Protein AF-A0A645H1H2-F1 (afdb_monomer_lite)

Radius of gyration: 16.4 Å; chains: 1; bounding box: 38×35×47 Å

Sequence (164 aa):
MDVEKYRTWRDIDLTKLVYYYTKRGIRVFEIIGDDDKLAVYNAHLFSRYRERMKLDIPNPYDVVKHFFINDGYTINKFDDENDFDEVFSPRKNGIVLGTYLKEMCWTVYNTFITNEMKFEKQSDIEQQLIEVWEEESNIEFL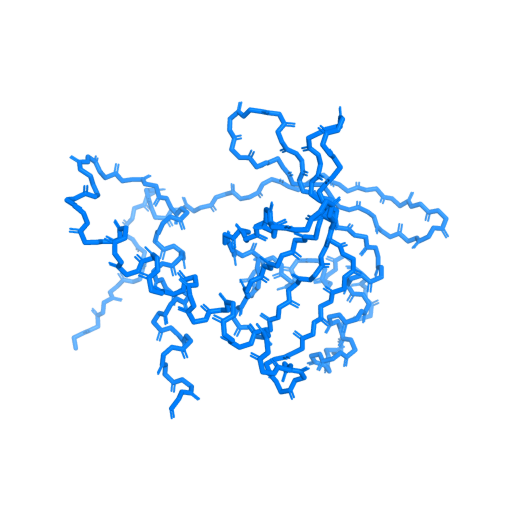LNGNSSYFKAIRGAIIELQKEK

Organism: NCBI:txid1076179

pLDDT: mean 74.97, std 17.52, range [35.56, 97.19]

Structure (mmCIF, N/CA/C/O backbone):
data_AF-A0A645H1H2-F1
#
_entry.id   AF-A0A645H1H2-F1
#
loop_
_atom_site.group_PDB
_atom_site.id
_atom_site.type_symbol
_atom_site.label_atom_id
_atom_site.label_alt_id
_atom_site.label_comp_id
_atom_site.label_asym_id
_atom_site.label_entity_id
_atom_site.label_seq_id
_atom_site.pdbx_PDB_ins_code
_atom_site.Cartn_x
_atom_site.Cartn_y
_atom_site.Cartn_z
_atom_site.occupancy
_atom_site.B_iso_or_equiv
_atom_site.auth_seq_id
_atom_site.auth_comp_id
_atom_site.auth_asym_id
_atom_site.auth_atom_id
_atom_site.pdbx_PDB_model_num
ATOM 1 N N . MET A 1 1 ? -14.314 7.632 -28.478 1.00 40.47 1 MET A N 1
ATOM 2 C CA . MET A 1 1 ? -13.656 6.434 -29.034 1.00 40.47 1 MET A CA 1
ATOM 3 C C . MET A 1 1 ? -13.492 5.477 -27.869 1.00 40.47 1 MET A C 1
ATOM 5 O O . MET A 1 1 ? -12.670 5.752 -27.006 1.00 40.47 1 MET A O 1
ATOM 9 N N . ASP A 1 2 ? -14.358 4.467 -27.772 1.00 43.97 2 ASP A N 1
ATOM 10 C CA . ASP A 1 2 ? -14.313 3.483 -26.684 1.00 43.97 2 ASP A CA 1
ATOM 11 C C . ASP A 1 2 ? -13.059 2.626 -26.833 1.00 43.97 2 ASP A C 1
ATOM 13 O O . ASP A 1 2 ? -12.892 1.889 -27.806 1.00 43.97 2 ASP A O 1
ATOM 17 N N . VAL A 1 3 ? -12.136 2.767 -25.887 1.00 51.34 3 VAL A N 1
ATOM 18 C CA . VAL A 1 3 ? -10.941 1.931 -25.827 1.00 51.34 3 VAL A CA 1
ATOM 19 C C . VAL A 1 3 ? -11.331 0.658 -25.083 1.00 51.34 3 VAL A C 1
ATOM 21 O O . VAL A 1 3 ? -11.473 0.672 -23.863 1.00 51.34 3 VAL A O 1
ATOM 24 N N . GLU A 1 4 ? -11.531 -0.444 -25.812 1.00 50.75 4 GLU A N 1
ATOM 25 C CA . GLU A 1 4 ? -11.688 -1.773 -25.206 1.00 50.75 4 GLU A CA 1
ATOM 26 C C . GLU A 1 4 ? -10.516 -2.061 -24.258 1.00 50.75 4 GLU A C 1
ATOM 28 O O . GLU A 1 4 ? -9.355 -2.103 -24.674 1.00 50.75 4 GLU A O 1
ATOM 33 N N . LYS A 1 5 ? -10.842 -2.222 -22.971 1.00 54.03 5 LYS A N 1
ATOM 34 C CA . LYS A 1 5 ? -9.914 -2.084 -21.841 1.00 54.03 5 LYS A CA 1
ATOM 35 C C . LYS A 1 5 ? -8.956 -3.273 -21.659 1.00 54.03 5 LYS A C 1
ATOM 37 O O . LYS A 1 5 ? -7.904 -3.094 -21.056 1.00 54.03 5 LYS A O 1
ATOM 42 N N . TYR A 1 6 ? -9.278 -4.455 -22.198 1.00 57.62 6 TYR A N 1
ATOM 43 C CA . TYR A 1 6 ? -8.475 -5.680 -22.057 1.00 57.62 6 TYR A CA 1
ATOM 44 C C . TYR A 1 6 ? -8.612 -6.545 -23.316 1.00 57.62 6 TYR A C 1
ATOM 46 O O . TYR A 1 6 ? -9.728 -6.913 -23.675 1.00 57.62 6 TYR A O 1
ATOM 54 N N . ARG A 1 7 ? -7.507 -6.852 -24.009 1.00 60.84 7 ARG A N 1
ATOM 55 C CA . ARG A 1 7 ? -7.544 -7.480 -25.345 1.00 60.84 7 ARG A CA 1
ATOM 56 C C . ARG A 1 7 ? -6.918 -8.869 -25.382 1.00 60.84 7 ARG A C 1
ATOM 58 O O . ARG A 1 7 ? -7.332 -9.695 -26.189 1.00 60.84 7 ARG A O 1
ATOM 65 N N . THR A 1 8 ? -5.917 -9.143 -24.545 1.00 66.62 8 THR A N 1
ATOM 66 C CA . THR A 1 8 ? -5.182 -10.419 -24.552 1.00 66.62 8 THR A CA 1
ATOM 67 C C . THR A 1 8 ? -4.661 -10.802 -23.165 1.00 66.62 8 THR A C 1
ATOM 69 O O . THR A 1 8 ? -4.663 -9.995 -22.241 1.00 66.62 8 THR A O 1
ATOM 72 N N . TRP A 1 9 ? -4.125 -12.020 -23.023 1.00 64.69 9 TRP A N 1
ATOM 73 C CA . TRP A 1 9 ? -3.450 -12.465 -21.794 1.00 64.69 9 TRP A CA 1
ATOM 74 C C . TRP A 1 9 ? -2.266 -11.570 -21.382 1.00 64.69 9 TRP A C 1
ATOM 76 O O . TRP A 1 9 ? -1.900 -11.555 -20.215 1.00 64.69 9 TRP A O 1
ATOM 86 N N . ARG A 1 10 ? -1.697 -10.785 -22.309 1.00 57.50 10 ARG A N 1
ATOM 87 C CA . ARG A 1 10 ? -0.633 -9.797 -22.039 1.00 57.50 10 ARG A CA 1
ATOM 88 C C . ARG A 1 10 ? -1.135 -8.527 -21.340 1.00 57.50 10 ARG A C 1
ATOM 90 O O . ARG A 1 10 ? -0.349 -7.631 -21.036 1.00 57.50 10 ARG A O 1
ATOM 97 N N . ASP A 1 11 ? -2.445 -8.417 -21.147 1.00 64.62 11 ASP A N 1
ATOM 98 C CA . ASP A 1 11 ? -3.086 -7.361 -20.363 1.00 64.62 11 ASP A CA 1
ATOM 99 C C . ASP A 1 11 ? -3.466 -7.845 -18.956 1.00 64.62 11 ASP A C 1
ATOM 101 O O . ASP A 1 11 ? -4.018 -7.074 -18.176 1.00 64.62 11 ASP A O 1
ATOM 105 N N . ILE A 1 12 ? -3.181 -9.112 -18.635 1.00 66.75 12 ILE A N 1
ATOM 106 C CA . ILE A 1 12 ? -3.373 -9.674 -17.301 1.00 66.75 12 ILE A CA 1
ATOM 107 C C . ILE A 1 12 ? -2.143 -9.341 -16.467 1.00 66.75 12 ILE A C 1
ATOM 109 O O . ILE A 1 12 ? -1.020 -9.655 -16.856 1.00 66.75 12 ILE A O 1
ATOM 113 N N . ASP A 1 13 ? -2.385 -8.748 -15.305 1.00 69.00 13 ASP A N 1
ATOM 114 C CA . ASP A 1 13 ? -1.390 -8.612 -14.255 1.00 69.00 13 ASP A CA 1
ATOM 115 C C . ASP A 1 13 ? -1.707 -9.565 -13.103 1.00 69.00 13 ASP A C 1
ATOM 117 O O . ASP A 1 13 ? -2.878 -9.791 -12.785 1.00 69.00 13 ASP A O 1
ATOM 121 N N . LEU A 1 14 ? -0.675 -10.138 -12.488 1.00 71.56 14 LEU A N 1
ATOM 122 C CA . LEU A 1 14 ? -0.833 -11.095 -11.399 1.00 71.56 14 LEU A CA 1
ATOM 123 C C . LEU A 1 14 ? 0.086 -10.736 -10.234 1.00 71.56 14 LEU A C 1
ATOM 125 O O . LEU A 1 14 ? 1.286 -10.995 -10.277 1.00 71.56 14 LEU A O 1
ATOM 129 N N . THR A 1 15 ? -0.511 -10.276 -9.139 1.00 77.94 15 THR A N 1
ATOM 130 C CA . THR A 1 15 ? 0.178 -10.123 -7.855 1.00 77.94 15 THR A CA 1
ATOM 131 C C . THR A 1 15 ? -0.041 -11.361 -6.990 1.00 77.94 15 THR A C 1
ATOM 133 O O . THR A 1 15 ? -1.173 -11.807 -6.780 1.00 77.94 15 THR A O 1
ATOM 136 N N . LYS A 1 16 ? 1.048 -11.927 -6.457 1.00 81.50 16 LYS A N 1
ATOM 137 C CA . LYS A 1 16 ? 1.005 -13.042 -5.502 1.00 81.50 16 LYS A CA 1
ATOM 138 C C . LYS A 1 16 ? 1.233 -12.515 -4.092 1.00 81.50 16 LYS A C 1
ATOM 140 O O . LYS A 1 16 ? 2.265 -11.916 -3.813 1.00 81.50 16 LYS A O 1
ATOM 145 N N . LEU A 1 17 ? 0.281 -1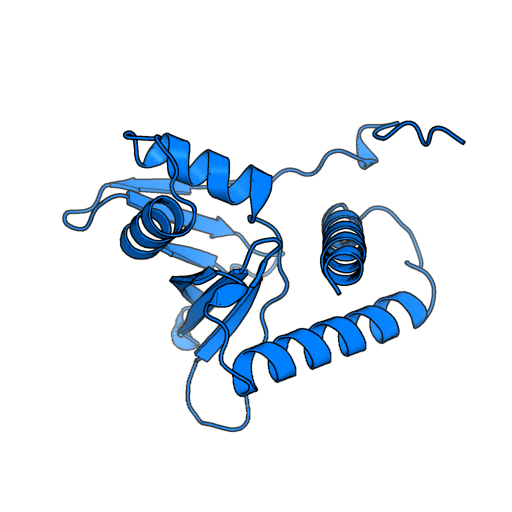2.796 -3.206 1.00 88.44 17 LEU A N 1
ATOM 146 C CA . LEU A 1 17 ? 0.328 -12.383 -1.807 1.00 88.44 17 LEU A CA 1
ATOM 147 C C . LEU A 1 17 ? 0.388 -13.608 -0.899 1.00 88.44 17 LEU A C 1
ATOM 149 O O . LEU A 1 17 ? -0.450 -14.506 -1.001 1.00 88.44 17 LEU A O 1
ATOM 153 N N . VAL A 1 18 ? 1.342 -13.618 0.027 1.00 91.44 18 VAL A N 1
ATOM 154 C CA . VAL A 1 18 ? 1.408 -14.596 1.119 1.00 91.44 18 VAL A CA 1
ATOM 155 C C . VAL A 1 18 ? 0.986 -13.895 2.399 1.00 91.44 18 VAL A C 1
ATOM 157 O O . VAL A 1 18 ? 1.462 -12.804 2.689 1.00 91.44 18 VAL A O 1
ATOM 160 N N . TYR A 1 19 ? 0.097 -14.491 3.188 1.00 93.31 19 TYR A N 1
ATOM 161 C CA . TYR A 1 19 ? -0.333 -13.880 4.443 1.00 93.31 19 TYR A CA 1
ATOM 162 C C . TYR A 1 19 ? -0.457 -14.894 5.572 1.00 93.31 19 TYR A C 1
ATOM 164 O O . TYR A 1 19 ? -0.747 -16.069 5.354 1.00 93.31 19 TYR A O 1
ATOM 172 N N . TYR A 1 20 ? -0.267 -14.415 6.798 1.00 93.44 20 TYR A N 1
ATOM 173 C CA . TYR A 1 20 ? -0.543 -15.171 8.014 1.00 93.44 20 TYR A CA 1
ATOM 174 C C . TYR A 1 20 ? -0.997 -14.243 9.142 1.00 93.44 20 TYR A C 1
ATOM 176 O O . TYR A 1 20 ? -0.775 -13.030 9.120 1.00 93.44 20 TYR A O 1
ATOM 184 N N . TYR A 1 21 ? -1.657 -14.819 10.145 1.00 93.12 21 TYR A N 1
ATOM 185 C CA . TYR A 1 21 ? -2.101 -14.086 11.325 1.00 93.12 21 TYR A CA 1
ATOM 186 C C . TYR A 1 21 ? -1.047 -14.139 12.426 1.00 93.12 21 TYR A C 1
ATOM 188 O O . TYR A 1 21 ? -0.506 -15.191 12.757 1.00 93.12 21 TYR A O 1
ATOM 196 N N . THR A 1 22 ? -0.786 -12.983 13.023 1.00 91.19 22 THR A N 1
ATOM 197 C CA . THR A 1 22 ? 0.059 -12.830 14.208 1.00 91.19 22 THR A CA 1
ATOM 198 C C . THR A 1 22 ? -0.779 -12.346 15.388 1.00 91.19 22 THR A C 1
ATOM 200 O O . THR A 1 22 ? -1.925 -11.928 15.221 1.00 91.19 22 THR A O 1
ATOM 203 N N . LYS A 1 23 ? -0.178 -12.278 16.584 1.00 92.44 23 LYS A N 1
ATOM 204 C CA . LYS A 1 23 ? -0.793 -11.608 17.749 1.00 92.44 23 LYS A CA 1
ATOM 205 C C . LYS A 1 23 ? -1.141 -10.132 17.489 1.00 92.44 23 LYS A C 1
ATOM 207 O O . LYS A 1 23 ? -1.933 -9.563 18.226 1.00 92.44 23 LYS A O 1
ATOM 212 N N . ARG A 1 24 ? -0.540 -9.510 16.467 1.00 89.25 24 ARG A N 1
ATOM 213 C CA . ARG A 1 24 ? -0.775 -8.116 16.061 1.00 89.25 24 ARG A CA 1
ATOM 214 C C . ARG A 1 24 ? -1.722 -7.992 14.858 1.00 89.25 24 ARG A C 1
ATOM 216 O O . ARG A 1 24 ? -1.875 -6.898 14.332 1.00 89.25 24 ARG A O 1
ATOM 223 N N . GLY A 1 25 ? -2.351 -9.088 14.426 1.00 93.06 25 GLY A N 1
ATOM 224 C CA . GLY A 1 25 ? -3.256 -9.133 13.276 1.00 93.06 25 GLY A CA 1
ATOM 225 C C . GLY A 1 25 ? -2.614 -9.718 12.017 1.00 93.06 25 GLY A C 1
ATOM 226 O O . GLY A 1 25 ? -1.572 -10.380 12.086 1.00 93.06 25 GLY A O 1
ATOM 227 N N . ILE A 1 26 ? -3.270 -9.502 10.873 1.00 94.94 26 ILE A N 1
ATOM 228 C CA . ILE A 1 26 ? -2.817 -9.990 9.566 1.00 94.94 26 ILE A CA 1
ATOM 229 C C . ILE A 1 26 ? -1.476 -9.359 9.177 1.00 94.94 26 ILE A C 1
ATOM 231 O O . ILE A 1 26 ? -1.258 -8.160 9.358 1.00 94.94 26 ILE A O 1
ATOM 235 N N . ARG A 1 27 ? -0.575 -10.173 8.635 1.00 95.44 27 ARG A N 1
ATOM 236 C CA . ARG A 1 27 ? 0.640 -9.714 7.970 1.00 95.44 27 ARG A CA 1
ATOM 237 C C . ARG A 1 27 ? 0.663 -10.291 6.565 1.00 95.44 27 ARG A C 1
ATOM 239 O O . ARG A 1 27 ? 0.437 -11.488 6.402 1.00 95.44 27 ARG A O 1
ATOM 246 N N . VAL A 1 28 ? 0.902 -9.431 5.583 1.00 95.12 28 VAL A N 1
ATOM 247 C CA . VAL A 1 28 ? 0.882 -9.767 4.158 1.00 95.12 28 VAL A CA 1
ATOM 248 C C . VAL A 1 28 ? 2.257 -9.483 3.569 1.00 95.12 28 VAL A C 1
ATOM 250 O O . VAL A 1 28 ? 2.883 -8.484 3.916 1.00 95.12 28 VAL A O 1
ATOM 253 N N . PHE A 1 29 ? 2.705 -10.372 2.697 1.00 92.31 29 PHE A N 1
ATOM 254 C CA . PHE A 1 29 ? 3.974 -10.325 1.996 1.00 92.31 29 PHE A CA 1
ATOM 255 C C . PHE A 1 29 ? 3.711 -10.355 0.501 1.00 92.31 29 PHE A C 1
ATOM 257 O O . PHE A 1 29 ? 2.936 -11.183 0.017 1.00 92.31 29 PHE A O 1
ATOM 264 N N . GLU A 1 30 ? 4.391 -9.471 -0.206 1.00 90.00 30 GLU A N 1
ATOM 265 C CA . GLU A 1 30 ? 4.439 -9.408 -1.657 1.00 90.00 30 GLU A CA 1
ATOM 266 C C . GLU A 1 30 ? 5.900 -9.530 -2.086 1.00 90.00 30 GLU A C 1
ATOM 268 O O . GLU A 1 30 ? 6.773 -8.861 -1.529 1.00 90.00 30 GLU A O 1
ATOM 273 N N . ILE A 1 31 ? 6.162 -10.406 -3.053 1.00 82.44 31 ILE A N 1
ATOM 274 C CA . ILE A 1 31 ? 7.481 -10.522 -3.678 1.00 82.44 31 ILE A CA 1
ATOM 275 C C . ILE A 1 31 ? 7.548 -9.445 -4.756 1.00 82.44 31 ILE A C 1
ATOM 277 O O . ILE A 1 31 ? 6.709 -9.437 -5.657 1.00 82.44 31 ILE A O 1
ATOM 281 N N . ILE A 1 32 ? 8.513 -8.532 -4.640 1.00 75.31 32 ILE A N 1
ATOM 282 C CA . ILE A 1 32 ? 8.685 -7.419 -5.574 1.00 75.31 32 ILE A CA 1
ATOM 283 C C . ILE A 1 32 ? 9.889 -7.694 -6.473 1.00 75.31 32 ILE A C 1
ATOM 285 O O . ILE A 1 32 ? 11.023 -7.760 -6.001 1.00 75.31 32 ILE A O 1
ATOM 289 N N . GLY A 1 33 ? 9.639 -7.760 -7.781 1.00 66.00 33 GLY A N 1
ATOM 290 C CA . GLY A 1 33 ? 10.679 -7.960 -8.790 1.00 66.00 33 GLY A CA 1
ATOM 291 C C . GLY A 1 33 ? 11.339 -9.339 -8.716 1.00 66.00 33 GLY A C 1
ATOM 292 O O . GLY A 1 33 ? 10.764 -10.284 -8.175 1.00 66.00 33 GLY A O 1
ATOM 293 N N . ASP A 1 34 ? 12.547 -9.430 -9.273 1.00 59.00 34 ASP A N 1
ATOM 294 C CA . ASP A 1 34 ? 13.266 -10.696 -9.472 1.00 59.00 34 ASP A CA 1
ATOM 295 C C . ASP A 1 34 ? 14.330 -10.993 -8.384 1.00 59.00 34 ASP A C 1
ATOM 297 O O . ASP A 1 34 ? 14.887 -12.087 -8.365 1.00 59.00 34 ASP A O 1
ATOM 301 N N . ASP A 1 35 ? 14.579 -10.064 -7.444 1.00 59.44 35 ASP A N 1
ATOM 302 C CA . ASP A 1 35 ? 15.753 -10.071 -6.539 1.00 59.44 35 ASP A CA 1
ATOM 303 C C . ASP A 1 35 ? 15.430 -10.345 -5.049 1.00 59.44 35 ASP A C 1
ATOM 305 O O . ASP A 1 35 ? 15.982 -9.688 -4.164 1.00 59.44 35 ASP A O 1
ATOM 309 N N . ASP A 1 36 ? 14.500 -11.249 -4.727 1.00 66.88 36 ASP A N 1
ATOM 310 C CA . ASP A 1 36 ? 14.140 -11.613 -3.334 1.00 66.88 36 ASP A CA 1
ATOM 311 C C . ASP A 1 36 ? 13.688 -10.441 -2.424 1.00 66.88 36 ASP A C 1
ATOM 313 O O . ASP A 1 36 ? 13.585 -10.576 -1.200 1.00 66.88 36 ASP A O 1
ATOM 317 N N . LYS A 1 37 ? 13.364 -9.279 -3.001 1.00 80.88 37 LYS A N 1
ATOM 318 C CA . LYS A 1 37 ? 12.860 -8.117 -2.258 1.00 80.88 37 LYS A CA 1
ATOM 319 C C . LYS A 1 37 ? 11.434 -8.388 -1.795 1.00 80.88 37 LYS A C 1
ATOM 321 O O . LYS A 1 37 ? 10.572 -8.798 -2.576 1.00 80.88 37 LYS A O 1
ATOM 326 N N . LEU A 1 38 ? 11.162 -8.109 -0.522 1.00 87.44 38 LEU A N 1
ATOM 327 C CA . LEU A 1 38 ? 9.837 -8.302 0.065 1.00 87.44 38 LEU A CA 1
ATOM 328 C C . LEU A 1 38 ? 9.208 -6.970 0.451 1.00 87.44 38 LEU A C 1
ATOM 330 O O . LEU A 1 38 ? 9.786 -6.197 1.214 1.00 87.44 38 LEU A O 1
ATOM 334 N N . ALA A 1 39 ? 7.978 -6.743 -0.000 1.00 90.38 39 ALA A N 1
ATOM 335 C CA . ALA A 1 39 ? 7.096 -5.786 0.641 1.00 90.38 39 ALA A CA 1
ATOM 336 C C . ALA A 1 39 ? 6.285 -6.463 1.741 1.00 90.38 39 ALA A C 1
ATOM 338 O O . ALA A 1 39 ? 5.664 -7.508 1.544 1.00 90.38 39 ALA A O 1
ATOM 339 N N . VAL A 1 40 ? 6.278 -5.837 2.912 1.00 92.94 40 VAL A N 1
ATOM 340 C CA . VAL A 1 40 ? 5.619 -6.326 4.116 1.00 92.94 40 VAL A CA 1
ATOM 341 C C . VAL A 1 40 ? 4.558 -5.326 4.536 1.00 92.94 40 VAL A C 1
ATOM 343 O O . VAL A 1 40 ? 4.855 -4.190 4.896 1.00 92.94 40 VAL A O 1
ATOM 346 N N . TYR A 1 41 ? 3.311 -5.775 4.562 1.00 94.75 41 TYR A N 1
ATOM 347 C CA . TYR A 1 41 ? 2.158 -4.969 4.930 1.00 94.75 41 TYR A CA 1
ATOM 348 C C . TYR A 1 41 ? 1.594 -5.470 6.263 1.00 94.75 41 TYR A C 1
ATOM 350 O O . TYR A 1 41 ? 1.197 -6.632 6.407 1.00 94.75 41 TYR A O 1
ATOM 358 N N . ASN A 1 42 ? 1.573 -4.598 7.272 1.00 94.00 42 ASN A N 1
ATOM 359 C CA . ASN A 1 42 ? 1.110 -4.945 8.616 1.00 94.00 42 ASN A CA 1
ATOM 360 C C . ASN A 1 42 ? -0.380 -4.625 8.812 1.00 94.00 42 ASN A C 1
ATOM 362 O O . ASN A 1 42 ? -0.921 -3.712 8.197 1.00 94.00 42 ASN A O 1
ATOM 366 N N . ALA A 1 43 ? -1.028 -5.295 9.767 1.00 94.75 43 ALA A N 1
ATOM 367 C CA . ALA A 1 43 ? -2.424 -5.035 10.134 1.00 94.75 43 ALA A CA 1
ATOM 368 C C . ALA A 1 43 ? -2.734 -3.555 10.421 1.00 94.75 43 ALA A C 1
ATOM 370 O O . ALA A 1 43 ? -3.836 -3.093 10.129 1.00 94.75 43 ALA A O 1
ATOM 371 N N . HIS A 1 44 ? -1.770 -2.806 10.974 1.00 95.75 44 HIS A N 1
ATOM 372 C CA . HIS A 1 44 ? -1.949 -1.382 11.254 1.00 95.75 44 HIS A CA 1
ATOM 373 C C . HIS A 1 44 ? -2.233 -0.573 9.983 1.00 95.75 44 HIS A C 1
ATOM 375 O O . HIS A 1 44 ? -3.157 0.239 9.982 1.00 95.75 44 HIS A O 1
ATOM 381 N N . LEU A 1 45 ? -1.509 -0.853 8.895 1.00 95.81 45 LEU A N 1
ATOM 382 C CA . LEU A 1 45 ? -1.723 -0.223 7.597 1.00 95.81 45 LEU A CA 1
ATOM 383 C C . LEU A 1 45 ? -3.161 -0.433 7.122 1.00 95.81 45 LEU A C 1
ATOM 385 O O . LEU A 1 45 ? -3.861 0.532 6.832 1.00 95.81 45 LEU A O 1
ATOM 389 N N . PHE A 1 46 ? -3.619 -1.686 7.100 1.00 96.31 46 PHE A N 1
ATOM 390 C CA . PHE A 1 46 ? -4.960 -2.024 6.620 1.00 96.31 46 PHE A CA 1
ATOM 391 C C . PHE A 1 46 ? -6.060 -1.447 7.514 1.00 96.31 46 PHE A C 1
ATOM 393 O O . PHE A 1 46 ? -7.089 -0.997 7.015 1.00 96.31 46 PHE A O 1
ATOM 400 N N . SER A 1 47 ? -5.835 -1.386 8.830 1.00 96.06 47 SER A N 1
ATOM 401 C CA . SER A 1 47 ? -6.758 -0.715 9.747 1.00 96.06 47 SER A CA 1
ATOM 402 C C . SER A 1 47 ? -6.872 0.778 9.439 1.00 96.06 47 SER A C 1
ATOM 404 O O . SER A 1 47 ? -7.984 1.300 9.401 1.00 96.06 47 SER A O 1
ATOM 406 N N . ARG A 1 48 ? -5.741 1.460 9.205 1.00 96.50 48 ARG A N 1
ATOM 407 C CA . ARG A 1 48 ? -5.717 2.885 8.846 1.00 96.50 48 ARG A CA 1
ATOM 408 C C . ARG A 1 48 ? -6.341 3.142 7.486 1.00 96.50 48 ARG A C 1
ATOM 410 O O . ARG A 1 48 ? -7.105 4.089 7.361 1.00 96.50 48 ARG A O 1
ATOM 417 N N . TYR A 1 49 ? -6.063 2.289 6.507 1.00 96.44 49 TYR A N 1
ATOM 418 C CA . TYR A 1 49 ? -6.692 2.349 5.194 1.00 96.44 49 TYR A CA 1
ATOM 419 C C . TYR A 1 49 ? -8.214 2.239 5.308 1.00 96.44 49 TYR A C 1
ATOM 421 O O . TYR A 1 49 ? -8.918 3.137 4.861 1.00 96.44 49 TYR A O 1
ATOM 429 N N . ARG A 1 50 ? -8.730 1.215 6.004 1.00 97.19 50 ARG A N 1
ATOM 430 C CA . ARG A 1 50 ? -10.175 1.045 6.226 1.00 97.19 50 ARG A CA 1
ATOM 431 C C . ARG A 1 50 ? -10.809 2.259 6.904 1.00 97.19 50 ARG A C 1
ATOM 433 O O . ARG A 1 50 ? -11.847 2.730 6.453 1.00 97.19 50 ARG A O 1
ATOM 440 N N . GLU A 1 51 ? -10.197 2.737 7.988 1.00 97.12 51 GLU A N 1
ATOM 441 C CA . GLU A 1 51 ? -10.673 3.887 8.766 1.00 97.12 51 GLU A CA 1
ATOM 442 C C . GLU A 1 51 ? -10.729 5.156 7.904 1.00 97.12 51 GLU A C 1
ATOM 444 O O . GLU A 1 51 ? -11.767 5.809 7.821 1.00 97.12 51 GLU A O 1
ATOM 449 N N . ARG A 1 52 ? -9.624 5.482 7.227 1.00 95.69 52 ARG A N 1
ATOM 450 C CA . ARG A 1 52 ? -9.464 6.739 6.484 1.00 95.69 52 ARG A CA 1
ATOM 451 C C . ARG A 1 52 ? -10.245 6.751 5.170 1.00 95.69 52 ARG A C 1
ATOM 453 O O . ARG A 1 52 ? -10.776 7.792 4.805 1.00 95.69 52 ARG A O 1
ATOM 460 N N . MET A 1 53 ? -10.399 5.595 4.524 1.00 95.06 53 MET A N 1
ATOM 461 C CA . MET A 1 53 ? -11.256 5.420 3.343 1.00 95.06 53 MET A CA 1
ATOM 462 C C . MET A 1 53 ? -12.737 5.200 3.696 1.00 95.06 53 MET A C 1
ATOM 464 O O . MET A 1 53 ? -13.554 5.027 2.797 1.00 95.06 53 MET A O 1
ATOM 468 N N . LYS A 1 54 ? -13.098 5.197 4.992 1.00 95.88 54 LYS A N 1
ATOM 469 C CA . LYS A 1 54 ? -14.475 5.011 5.490 1.00 95.88 54 LYS A CA 1
ATOM 470 C C . LYS A 1 54 ? -15.147 3.743 4.939 1.00 95.88 54 LYS A C 1
ATOM 472 O O . LYS A 1 54 ? -16.322 3.754 4.581 1.00 95.88 54 LYS A O 1
ATOM 477 N N . LEU A 1 55 ? -14.392 2.646 4.863 1.00 95.94 55 LEU A N 1
ATOM 478 C CA . LEU A 1 55 ? -14.864 1.387 4.283 1.00 95.94 55 LEU A CA 1
ATOM 479 C C . LEU A 1 55 ? -15.627 0.555 5.317 1.00 95.94 55 LEU A C 1
ATOM 481 O O . LEU A 1 55 ? -15.080 0.200 6.365 1.00 95.94 55 LEU A O 1
ATOM 485 N N . ASP A 1 56 ? -16.848 0.150 4.976 1.00 96.88 56 ASP A N 1
ATOM 486 C CA . ASP A 1 56 ? -17.654 -0.785 5.768 1.00 96.88 56 ASP A CA 1
ATOM 487 C C . ASP A 1 56 ? -17.283 -2.248 5.455 1.00 96.88 56 ASP A C 1
ATOM 489 O O . ASP A 1 56 ? -18.064 -3.036 4.927 1.00 96.88 56 ASP A O 1
ATOM 493 N N . ILE A 1 57 ? -16.015 -2.593 5.704 1.00 96.88 57 ILE A N 1
ATOM 494 C CA . ILE A 1 57 ? -15.455 -3.928 5.453 1.00 96.88 57 ILE A CA 1
ATOM 495 C C . ILE A 1 57 ? -14.916 -4.482 6.782 1.00 96.88 57 ILE A C 1
ATOM 497 O O . ILE A 1 57 ? -13.803 -4.141 7.207 1.00 96.88 57 ILE A O 1
ATOM 501 N N . PRO A 1 58 ? -15.683 -5.329 7.490 1.00 92.44 58 PRO A N 1
ATOM 502 C CA . PRO A 1 58 ? -15.304 -5.782 8.826 1.00 92.44 58 PRO A CA 1
ATOM 503 C C . PRO A 1 58 ? -14.134 -6.772 8.802 1.00 92.44 58 PRO A C 1
ATOM 505 O O . PRO A 1 58 ? -13.289 -6.744 9.698 1.00 92.44 58 PRO A O 1
ATOM 508 N N . ASN A 1 59 ? -14.061 -7.623 7.776 1.00 93.38 59 ASN A N 1
ATOM 509 C CA . ASN A 1 59 ? -13.042 -8.657 7.651 1.00 93.38 59 ASN A CA 1
ATOM 510 C C . ASN A 1 59 ? -11.703 -8.072 7.155 1.00 93.38 59 ASN A C 1
ATOM 512 O O . ASN A 1 59 ? -11.640 -7.587 6.023 1.00 93.38 59 ASN A O 1
ATOM 516 N N . PRO A 1 60 ? -10.603 -8.174 7.931 1.00 92.50 60 PRO A N 1
ATOM 517 C CA . PRO A 1 60 ? -9.292 -7.672 7.519 1.00 92.50 60 PRO A CA 1
ATOM 518 C C . PRO A 1 60 ? -8.794 -8.251 6.193 1.00 92.50 60 PRO A C 1
ATOM 520 O O . PRO A 1 60 ? -8.118 -7.554 5.446 1.00 92.50 60 PRO A O 1
ATOM 523 N N . TYR A 1 61 ? -9.125 -9.505 5.879 1.00 92.94 61 TYR A N 1
ATOM 524 C CA . TYR A 1 61 ? -8.703 -10.128 4.626 1.00 92.94 61 TYR A CA 1
ATOM 525 C C . TYR A 1 61 ? -9.367 -9.483 3.401 1.00 92.94 61 TYR A C 1
ATOM 527 O O . TYR A 1 61 ? -8.723 -9.288 2.371 1.00 92.94 61 TYR A O 1
ATOM 535 N N . ASP A 1 62 ? -10.630 -9.078 3.523 1.00 95.38 62 ASP A N 1
ATOM 536 C CA . ASP A 1 62 ? -11.335 -8.385 2.444 1.00 95.38 62 ASP A CA 1
ATOM 537 C C . ASP A 1 62 ? -10.844 -6.936 2.300 1.00 95.38 62 ASP A C 1
ATOM 539 O O . ASP A 1 62 ? -10.767 -6.425 1.184 1.00 95.38 62 ASP A O 1
ATOM 543 N N . VAL A 1 63 ? -10.388 -6.309 3.394 1.00 96.44 63 VAL A N 1
ATOM 544 C CA . VAL A 1 63 ? -9.674 -5.020 3.339 1.00 96.44 63 VAL A CA 1
ATOM 545 C C . VAL A 1 63 ? -8.359 -5.150 2.568 1.00 96.44 63 VAL A C 1
ATOM 547 O O . VAL A 1 63 ? -8.058 -4.285 1.752 1.00 96.44 63 VAL A O 1
ATOM 550 N N . VAL A 1 64 ? -7.590 -6.228 2.778 1.00 94.94 64 VAL A N 1
ATOM 551 C CA . VAL A 1 64 ? -6.357 -6.493 2.011 1.00 94.94 64 VAL A CA 1
ATOM 552 C C . VAL A 1 64 ? -6.669 -6.586 0.520 1.00 94.94 64 VAL A C 1
ATOM 554 O O . VAL A 1 64 ? -6.048 -5.889 -0.275 1.00 94.94 64 VAL A O 1
ATOM 557 N N . LYS A 1 65 ? -7.660 -7.396 0.127 1.00 93.00 65 LYS A N 1
ATOM 558 C CA . LYS A 1 65 ? -8.065 -7.505 -1.283 1.00 93.00 65 LYS A CA 1
ATOM 559 C C . LYS A 1 65 ? -8.473 -6.156 -1.861 1.00 93.00 65 LYS A C 1
ATOM 561 O O . LYS A 1 65 ? -8.014 -5.798 -2.940 1.00 93.00 65 LYS A O 1
ATOM 566 N N . HIS A 1 66 ? -9.306 -5.409 -1.137 1.00 93.69 66 HIS A N 1
ATOM 567 C CA . HIS A 1 66 ? -9.736 -4.082 -1.561 1.00 93.69 66 HIS A CA 1
ATOM 568 C C . HIS A 1 66 ? -8.542 -3.147 -1.760 1.00 93.69 66 HIS A C 1
ATOM 570 O O . HIS A 1 66 ? -8.474 -2.461 -2.776 1.00 93.69 66 HIS A O 1
ATOM 576 N N . PHE A 1 67 ? -7.593 -3.146 -0.823 1.00 93.06 67 PHE A N 1
ATOM 577 C CA . PHE A 1 67 ? -6.375 -2.353 -0.914 1.00 93.06 67 PHE A CA 1
ATOM 578 C C . PHE A 1 67 ? -5.577 -2.701 -2.174 1.00 93.06 67 PHE A C 1
ATOM 580 O O . PHE A 1 67 ? -5.285 -1.809 -2.955 1.00 93.06 67 PHE A O 1
ATOM 587 N N . PHE A 1 68 ? -5.285 -3.978 -2.439 1.00 88.00 68 PHE A N 1
ATOM 588 C CA . PHE A 1 68 ? -4.482 -4.343 -3.614 1.00 88.00 68 PHE A CA 1
ATOM 589 C C . PHE A 1 68 ? -5.195 -4.094 -4.951 1.00 88.00 68 PHE A C 1
ATOM 591 O O . PHE A 1 68 ? -4.543 -3.751 -5.931 1.00 88.00 68 PHE A O 1
ATOM 598 N N . ILE A 1 69 ? -6.526 -4.205 -4.994 1.00 85.31 69 ILE A N 1
ATOM 599 C CA . ILE A 1 69 ? -7.313 -3.921 -6.205 1.00 85.31 69 ILE A CA 1
ATOM 600 C C . ILE A 1 69 ? -7.357 -2.418 -6.517 1.00 85.31 69 ILE A C 1
ATOM 602 O O . ILE A 1 69 ? -7.322 -2.043 -7.687 1.00 85.31 69 ILE A O 1
ATOM 606 N N . ASN A 1 70 ? -7.455 -1.563 -5.495 1.00 83.44 70 ASN A N 1
ATOM 607 C CA . ASN A 1 70 ? -7.714 -0.129 -5.684 1.00 83.44 70 ASN A CA 1
ATOM 608 C C . ASN A 1 70 ? -6.476 0.760 -5.497 1.00 83.44 70 ASN A C 1
ATOM 610 O O . ASN A 1 70 ? -6.399 1.830 -6.093 1.00 83.44 70 ASN A O 1
ATOM 614 N N . ASP A 1 71 ? -5.515 0.315 -4.690 1.00 80.31 71 ASP A N 1
ATOM 615 C CA . ASP A 1 71 ? -4.341 1.075 -4.246 1.00 80.31 71 ASP A CA 1
ATOM 616 C C . ASP A 1 71 ? -3.061 0.204 -4.203 1.00 80.31 71 ASP A C 1
ATOM 618 O O . ASP A 1 71 ? -2.051 0.598 -3.622 1.00 80.31 71 ASP A O 1
ATOM 622 N N . GLY A 1 72 ? -3.068 -0.991 -4.810 1.00 70.81 72 GLY A N 1
ATOM 623 C CA . GLY A 1 72 ? -1.972 -1.966 -4.708 1.00 70.81 72 GLY A CA 1
ATOM 624 C C . GLY A 1 72 ? -0.702 -1.614 -5.479 1.00 70.81 72 GLY A C 1
ATOM 625 O O . GLY A 1 72 ? 0.380 -2.054 -5.099 1.00 70.81 72 GLY A O 1
ATOM 626 N N . TYR A 1 73 ? -0.802 -0.767 -6.500 1.00 66.75 73 TYR A N 1
ATOM 627 C CA . TYR A 1 73 ? 0.309 -0.437 -7.396 1.00 66.75 73 TYR A CA 1
ATOM 628 C C . TYR A 1 73 ? 1.004 0.866 -7.007 1.00 66.75 73 TYR A C 1
ATOM 630 O O . TYR A 1 73 ? 0.346 1.836 -6.634 1.00 66.75 73 TYR A O 1
ATOM 638 N N . THR A 1 74 ? 2.335 0.884 -7.077 1.00 66.56 74 THR A N 1
ATOM 639 C CA . THR A 1 74 ? 3.173 2.049 -6.753 1.00 66.56 74 THR A CA 1
ATOM 640 C C . THR A 1 74 ? 4.609 1.827 -7.231 1.00 66.56 74 THR A C 1
ATOM 642 O O . THR A 1 74 ? 5.011 0.683 -7.424 1.00 66.56 74 THR A O 1
ATOM 645 N N . ILE A 1 75 ? 5.401 2.897 -7.289 1.00 64.62 75 ILE A N 1
ATOM 646 C CA . ILE A 1 75 ? 6.862 2.832 -7.168 1.00 64.62 75 ILE A CA 1
ATOM 647 C C . ILE A 1 75 ? 7.244 3.567 -5.880 1.00 64.62 75 ILE A C 1
ATOM 649 O O . ILE A 1 75 ? 6.696 4.624 -5.568 1.00 64.62 75 ILE A O 1
ATOM 653 N N . ASN A 1 76 ? 8.165 2.982 -5.121 1.00 70.38 76 ASN A N 1
ATOM 654 C CA . ASN A 1 76 ? 8.672 3.567 -3.886 1.00 70.38 76 ASN A CA 1
ATOM 655 C C . ASN A 1 76 ? 9.716 4.647 -4.190 1.00 70.38 76 ASN A C 1
ATOM 657 O O . ASN A 1 76 ? 10.610 4.415 -5.002 1.00 70.38 76 ASN A O 1
ATOM 661 N N . LYS A 1 77 ? 9.664 5.765 -3.463 1.00 69.88 77 LYS A N 1
ATOM 662 C CA . LYS A 1 77 ? 10.818 6.645 -3.269 1.00 69.88 77 LYS A CA 1
ATOM 663 C C . LYS A 1 77 ? 11.474 6.332 -1.935 1.00 69.88 77 LYS A C 1
ATOM 665 O O . LYS A 1 77 ? 10.784 6.215 -0.918 1.00 69.88 77 LYS A O 1
ATOM 670 N N . PHE A 1 78 ? 12.791 6.226 -1.974 1.00 69.62 78 PHE A N 1
ATOM 671 C CA . PHE A 1 78 ? 13.650 6.135 -0.804 1.00 69.62 78 PHE A CA 1
ATOM 672 C C . PHE A 1 78 ? 14.266 7.522 -0.582 1.00 69.62 78 PHE A C 1
ATOM 674 O O . PHE A 1 78 ? 14.638 8.193 -1.547 1.00 69.62 78 PHE A O 1
ATOM 681 N N . ASP A 1 79 ? 14.264 8.001 0.660 1.00 64.06 79 ASP A N 1
ATOM 682 C CA . ASP A 1 79 ? 14.940 9.250 1.031 1.00 64.06 79 ASP A CA 1
ATOM 683 C C . ASP A 1 79 ? 16.424 8.923 1.264 1.00 64.06 79 ASP A C 1
ATOM 685 O O . ASP A 1 79 ? 16.782 8.378 2.302 1.00 64.06 79 ASP A O 1
ATOM 689 N N . ASP A 1 80 ? 17.273 9.173 0.262 1.00 56.34 80 ASP A N 1
ATOM 690 C CA . ASP A 1 80 ? 18.709 8.846 0.313 1.00 56.34 80 ASP A CA 1
ATOM 691 C C . ASP A 1 80 ? 19.548 9.923 1.039 1.00 56.34 80 ASP A C 1
ATOM 693 O O . ASP A 1 80 ? 20.732 9.709 1.306 1.00 56.34 80 ASP A O 1
ATOM 697 N N . GLU A 1 81 ? 18.972 11.094 1.344 1.00 54.88 81 GLU A N 1
ATOM 698 C CA . GLU A 1 81 ? 19.706 12.239 1.913 1.00 54.88 81 GLU A CA 1
ATOM 699 C C . GLU A 1 81 ? 19.816 12.191 3.436 1.00 54.88 81 GLU A C 1
ATOM 701 O O . GLU A 1 81 ? 20.735 12.762 4.028 1.00 54.88 81 GLU A O 1
ATOM 706 N N . ASN A 1 82 ? 18.888 11.498 4.083 1.00 47.97 82 ASN A N 1
ATOM 707 C CA . ASN A 1 82 ? 18.927 11.253 5.508 1.00 47.97 82 ASN A CA 1
ATOM 708 C C . ASN A 1 82 ? 19.141 9.757 5.683 1.00 47.97 82 ASN A C 1
ATOM 710 O O . ASN A 1 82 ? 18.491 8.973 5.012 1.00 47.97 82 ASN A O 1
ATOM 714 N N . ASP A 1 83 ? 19.988 9.338 6.620 1.00 48.66 83 ASP A N 1
ATOM 715 C CA . ASP A 1 83 ? 20.256 7.928 6.981 1.00 48.66 83 ASP A CA 1
ATOM 716 C C . ASP A 1 83 ? 18.996 7.152 7.468 1.00 48.66 83 ASP A C 1
ATOM 718 O O . ASP A 1 83 ? 19.065 6.095 8.091 1.00 48.66 83 ASP A O 1
ATOM 722 N N . PHE A 1 84 ? 17.816 7.721 7.233 1.00 52.09 84 PHE A N 1
ATOM 723 C CA . PHE A 1 84 ? 16.507 7.174 7.456 1.00 52.09 84 PHE A CA 1
ATOM 724 C C . PHE A 1 84 ? 16.102 6.309 6.274 1.00 52.09 84 PHE A C 1
ATOM 726 O O . PHE A 1 84 ? 15.875 6.768 5.162 1.00 52.09 84 PHE A O 1
ATOM 733 N N . ASP A 1 85 ? 15.891 5.041 6.584 1.00 72.50 85 ASP A N 1
ATOM 734 C CA . ASP A 1 85 ? 15.251 4.050 5.737 1.00 72.50 85 ASP A CA 1
ATOM 735 C C . ASP A 1 85 ? 13.773 4.395 5.420 1.00 72.50 85 ASP A C 1
ATOM 737 O O . ASP A 1 85 ? 12.944 3.502 5.351 1.00 72.50 85 ASP A O 1
ATOM 741 N N . GLU A 1 86 ? 13.356 5.656 5.296 1.00 83.25 86 GLU A N 1
ATOM 742 C CA . GLU A 1 86 ? 11.955 6.015 5.054 1.00 83.25 86 GLU A CA 1
ATOM 743 C C . GLU A 1 86 ? 11.522 5.702 3.619 1.00 83.25 86 GLU A C 1
ATOM 745 O O . GLU A 1 86 ? 12.226 5.965 2.644 1.00 83.25 86 GLU A O 1
ATOM 750 N N . VAL A 1 87 ? 10.318 5.140 3.496 1.00 84.62 87 VAL A N 1
ATOM 751 C CA . VAL A 1 87 ? 9.718 4.787 2.209 1.00 84.62 87 VAL A CA 1
ATOM 752 C C . VAL A 1 87 ? 8.445 5.581 1.999 1.00 84.62 87 VAL A C 1
ATOM 754 O O . VAL A 1 87 ? 7.511 5.498 2.803 1.00 84.62 87 VAL A O 1
ATOM 757 N N . PHE A 1 88 ? 8.394 6.280 0.869 1.00 83.50 88 PHE A N 1
ATOM 758 C CA . PHE A 1 88 ? 7.225 7.008 0.395 1.00 83.50 88 PHE A CA 1
ATOM 759 C C . PHE A 1 88 ? 6.662 6.316 -0.837 1.00 83.50 88 PHE A C 1
ATOM 761 O O . PHE A 1 88 ? 7.358 6.106 -1.827 1.00 83.50 88 PHE A O 1
ATOM 768 N N . SER A 1 89 ? 5.389 5.945 -0.767 1.00 82.38 89 SER A N 1
ATOM 769 C CA . SER A 1 89 ? 4.736 5.148 -1.797 1.00 82.38 89 SER A CA 1
ATOM 770 C C . SER A 1 89 ? 3.383 5.763 -2.163 1.00 82.38 89 SER A C 1
ATOM 772 O O . SER A 1 89 ? 2.369 5.447 -1.526 1.00 82.38 89 SER A O 1
ATOM 774 N N . PRO A 1 90 ? 3.347 6.668 -3.159 1.00 78.94 90 PRO A N 1
ATOM 775 C CA . PRO A 1 90 ? 2.107 7.255 -3.650 1.00 78.94 90 PRO A CA 1
ATOM 776 C C . PRO A 1 90 ? 1.192 6.194 -4.247 1.00 78.94 90 PRO A C 1
ATOM 778 O O . PRO A 1 90 ? 1.635 5.312 -4.988 1.00 78.94 90 PRO A O 1
ATOM 781 N N . ARG A 1 91 ? -0.088 6.288 -3.902 1.00 79.69 91 ARG A N 1
ATOM 782 C CA . ARG A 1 91 ? -1.192 5.440 -4.352 1.00 79.69 91 ARG A CA 1
ATOM 783 C C . ARG A 1 91 ? -2.271 6.332 -4.954 1.00 79.69 91 ARG A C 1
ATOM 785 O O . ARG A 1 91 ? -2.256 7.542 -4.760 1.00 79.69 91 ARG A O 1
ATOM 792 N N . LYS A 1 92 ? -3.256 5.724 -5.615 1.00 78.56 92 LYS A N 1
ATOM 793 C CA . LYS A 1 92 ? -4.390 6.461 -6.183 1.00 78.56 92 LYS A CA 1
ATOM 794 C C . LYS A 1 92 ? -5.066 7.357 -5.135 1.00 78.56 92 LYS A C 1
ATOM 796 O O . LYS A 1 92 ? -5.248 8.545 -5.367 1.00 78.56 92 LYS A O 1
ATOM 801 N N . ASN A 1 93 ? -5.410 6.799 -3.975 1.00 80.44 93 ASN A N 1
ATOM 802 C CA . ASN A 1 93 ? -6.211 7.508 -2.973 1.00 80.44 93 ASN A CA 1
ATOM 803 C C . ASN A 1 93 ? -5.384 8.130 -1.831 1.00 80.44 93 ASN A C 1
ATOM 805 O O . ASN A 1 93 ? -5.952 8.613 -0.844 1.00 80.44 93 ASN A O 1
ATOM 809 N N . GLY A 1 94 ? -4.051 8.079 -1.893 1.00 85.00 94 GLY A N 1
ATOM 810 C CA . GLY A 1 94 ? -3.222 8.484 -0.763 1.00 85.00 94 GLY A CA 1
ATOM 811 C C . GLY A 1 94 ? -1.747 8.136 -0.884 1.00 85.00 94 GLY A C 1
ATOM 812 O O . GLY A 1 94 ? -1.230 7.885 -1.963 1.00 85.00 94 GLY A O 1
ATOM 813 N N . ILE A 1 95 ? -1.056 8.088 0.251 1.00 85.56 95 ILE A N 1
ATOM 814 C CA . ILE A 1 95 ? 0.344 7.664 0.348 1.00 85.56 95 ILE A CA 1
ATOM 815 C C . ILE A 1 95 ? 0.459 6.573 1.400 1.00 85.56 95 ILE A C 1
ATOM 817 O O . ILE A 1 95 ? -0.062 6.690 2.513 1.00 85.56 95 ILE A O 1
ATOM 821 N N . VAL A 1 96 ? 1.202 5.526 1.063 1.00 90.56 96 VAL A N 1
ATOM 822 C CA . VAL A 1 96 ? 1.698 4.554 2.028 1.00 90.56 96 VAL A CA 1
ATOM 823 C C . VAL A 1 96 ? 3.081 4.989 2.496 1.00 90.56 96 VAL A C 1
ATOM 825 O O . VAL A 1 96 ? 3.972 5.245 1.690 1.00 90.56 96 VAL A O 1
ATOM 828 N N . LEU A 1 97 ? 3.249 5.061 3.813 1.00 89.44 97 LEU A N 1
ATOM 829 C CA . LEU A 1 97 ? 4.514 5.383 4.463 1.00 89.44 97 LEU A CA 1
ATOM 830 C C . LEU A 1 97 ? 5.082 4.128 5.112 1.00 89.44 97 LEU A C 1
ATOM 832 O O . LEU A 1 97 ? 4.351 3.347 5.740 1.00 89.44 97 LEU A O 1
ATOM 836 N N . GLY A 1 98 ? 6.384 3.937 4.976 1.00 91.06 98 GLY A N 1
ATOM 837 C CA . GLY A 1 98 ? 7.058 2.731 5.421 1.00 91.06 98 GLY A CA 1
ATOM 838 C C . GLY A 1 98 ? 8.517 2.941 5.774 1.00 91.06 98 GLY A C 1
ATOM 839 O O . GLY A 1 98 ? 8.999 4.067 5.877 1.00 91.06 98 GLY A O 1
ATOM 840 N N . THR A 1 99 ? 9.194 1.817 5.974 1.00 90.56 99 THR A N 1
ATOM 841 C CA . THR A 1 99 ? 10.616 1.759 6.286 1.00 90.56 99 THR A CA 1
ATOM 842 C C . THR A 1 99 ? 11.293 0.653 5.477 1.00 90.56 99 THR A C 1
ATOM 844 O O . THR A 1 99 ? 10.732 -0.435 5.360 1.00 90.56 99 THR A O 1
ATOM 847 N N . TYR A 1 100 ? 12.483 0.890 4.941 1.00 88.31 100 TYR A N 1
ATOM 848 C CA . TYR A 1 100 ? 13.282 -0.059 4.181 1.00 88.31 100 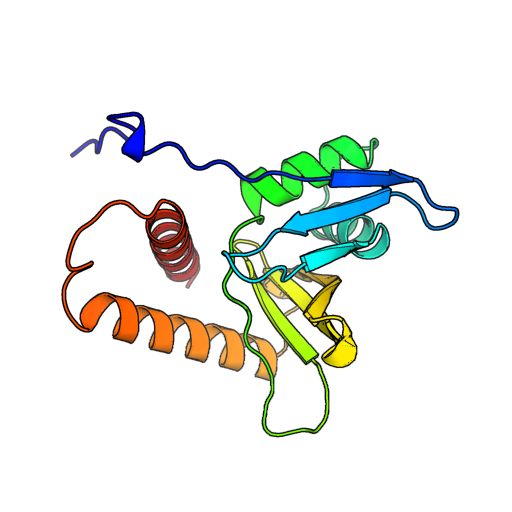TYR A CA 1
ATOM 849 C C . TYR A 1 100 ? 14.372 -0.704 5.041 1.00 88.31 100 TYR A C 1
ATOM 851 O O . TYR A 1 100 ? 15.420 -0.134 5.296 1.00 88.31 100 TYR A O 1
ATOM 859 N N . LEU A 1 101 ? 14.163 -1.939 5.473 1.00 87.38 101 LEU A N 1
ATOM 860 C CA . LEU A 1 101 ? 15.151 -2.677 6.249 1.00 87.38 101 LEU A CA 1
ATOM 861 C C . LEU A 1 101 ? 16.243 -3.220 5.316 1.00 87.38 101 LEU A C 1
ATOM 863 O O . LEU A 1 101 ? 16.103 -4.322 4.778 1.00 87.38 101 LEU A O 1
ATOM 867 N N . LYS A 1 102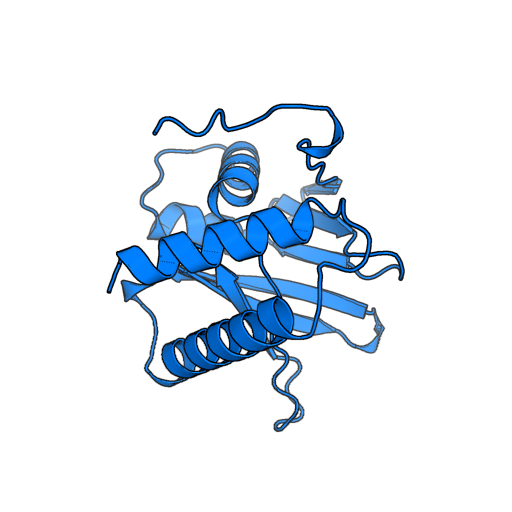 ? 17.325 -2.449 5.140 1.00 82.62 102 LYS A N 1
ATOM 868 C CA . LYS A 1 102 ? 18.451 -2.754 4.233 1.00 82.62 102 LYS A CA 1
ATOM 869 C C . LYS A 1 102 ? 19.021 -4.162 4.421 1.00 82.62 102 LYS A C 1
ATOM 871 O O . LYS A 1 102 ? 19.180 -4.879 3.442 1.00 82.62 102 LYS A O 1
ATOM 876 N N . GLU A 1 103 ? 19.265 -4.582 5.663 1.00 82.88 103 GLU A N 1
ATOM 877 C CA . GLU A 1 103 ? 19.849 -5.899 5.981 1.00 82.88 103 GLU A CA 1
ATOM 878 C C . GLU A 1 103 ? 19.003 -7.081 5.492 1.00 82.88 103 GLU A C 1
ATOM 880 O O . GLU A 1 103 ? 19.533 -8.150 5.201 1.00 82.88 103 GLU A O 1
ATOM 885 N N . MET A 1 104 ? 17.683 -6.896 5.421 1.00 82.88 104 MET A N 1
ATOM 886 C CA . MET A 1 104 ? 16.740 -7.931 4.999 1.00 82.88 104 MET A CA 1
ATOM 887 C C . MET A 1 104 ? 16.243 -7.718 3.568 1.00 82.88 104 MET A C 1
ATOM 889 O O . MET A 1 104 ? 15.531 -8.573 3.053 1.00 82.88 104 MET A O 1
ATOM 893 N N . CYS A 1 105 ? 16.578 -6.588 2.936 1.00 84.62 105 CYS A N 1
ATOM 894 C CA . CYS A 1 105 ? 15.973 -6.118 1.688 1.00 84.62 105 CYS A CA 1
ATOM 895 C C . CYS A 1 105 ? 14.434 -6.024 1.765 1.00 84.62 105 CYS A C 1
ATOM 897 O O . CYS A 1 105 ? 13.725 -6.378 0.818 1.00 84.62 105 CYS A O 1
ATOM 899 N N . TRP A 1 106 ? 13.889 -5.587 2.911 1.00 88.88 106 TRP A N 1
ATOM 900 C CA . TRP A 1 106 ? 12.437 -5.526 3.139 1.00 88.88 106 TRP A CA 1
ATOM 901 C C . TRP A 1 106 ? 11.912 -4.102 3.122 1.00 88.88 106 TRP A C 1
ATOM 903 O O . TRP A 1 106 ? 12.360 -3.263 3.891 1.00 88.88 106 TRP A O 1
ATOM 913 N N . THR A 1 107 ? 10.861 -3.855 2.351 1.00 89.56 107 THR A N 1
ATOM 914 C CA . THR A 1 107 ? 10.056 -2.639 2.481 1.00 89.56 107 THR A CA 1
ATOM 915 C C . THR A 1 107 ? 8.884 -2.909 3.415 1.00 89.56 107 THR A C 1
ATOM 917 O O . THR A 1 107 ? 7.956 -3.633 3.068 1.00 89.56 107 THR A O 1
ATOM 920 N N . VAL A 1 108 ? 8.901 -2.340 4.616 1.00 91.88 108 VAL A N 1
ATOM 921 C CA . VAL A 1 108 ? 7.842 -2.499 5.614 1.00 91.88 108 VAL A CA 1
ATOM 922 C C . VAL A 1 108 ? 6.904 -1.302 5.571 1.00 91.88 108 VAL A C 1
ATOM 924 O O . VAL A 1 108 ? 7.235 -0.212 6.026 1.00 91.88 108 VAL A O 1
ATOM 927 N N . TYR A 1 109 ? 5.694 -1.515 5.071 1.00 92.69 109 TYR A N 1
ATOM 928 C CA . TYR A 1 109 ? 4.659 -0.495 5.016 1.00 92.69 109 TYR A CA 1
ATOM 929 C C . TYR A 1 109 ? 3.905 -0.398 6.347 1.00 92.69 109 TYR A C 1
ATOM 931 O O . TYR A 1 109 ? 3.325 -1.370 6.852 1.00 92.69 109 TYR A O 1
ATOM 939 N N . ASN A 1 110 ? 3.915 0.803 6.922 1.00 90.69 110 ASN A N 1
ATOM 940 C CA . ASN A 1 110 ? 3.488 1.060 8.293 1.00 90.69 110 ASN A CA 1
ATOM 941 C C . ASN A 1 110 ? 2.108 1.719 8.365 1.00 90.69 110 ASN A C 1
ATOM 943 O O . ASN A 1 110 ? 1.297 1.343 9.213 1.00 90.69 110 ASN A O 1
ATOM 947 N N . THR A 1 111 ? 1.826 2.697 7.501 1.00 93.19 111 THR A N 1
ATOM 948 C CA . THR A 1 111 ? 0.579 3.476 7.556 1.00 93.19 111 THR A CA 1
ATOM 949 C C . THR A 1 111 ? 0.164 4.009 6.187 1.00 93.19 111 THR A C 1
ATOM 951 O O . THR A 1 111 ? 0.982 4.082 5.277 1.00 93.19 111 THR A O 1
ATOM 954 N N . PHE A 1 112 ? -1.113 4.362 6.046 1.00 92.94 112 PHE A N 1
ATOM 955 C CA . PHE A 1 112 ? -1.706 4.911 4.822 1.00 92.94 112 PHE A CA 1
ATOM 956 C C . PHE A 1 112 ? -2.390 6.230 5.143 1.00 92.94 112 PHE A C 1
ATOM 958 O O . PHE A 1 112 ? -3.318 6.217 5.946 1.00 92.94 112 PHE A O 1
ATOM 965 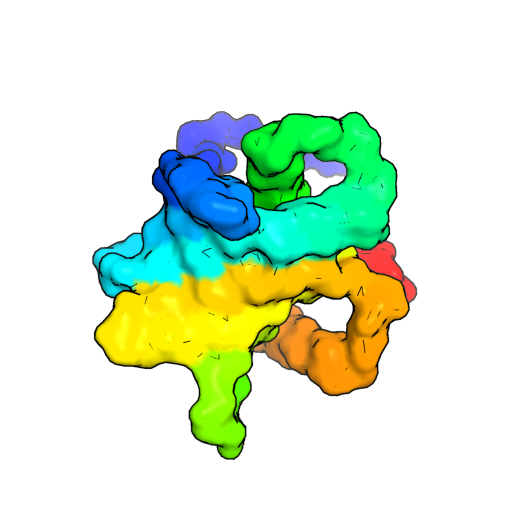N N . ILE A 1 113 ? -1.985 7.337 4.539 1.00 90.81 113 ILE A N 1
ATOM 966 C CA . ILE A 1 113 ? -2.663 8.636 4.649 1.00 90.81 113 ILE A CA 1
ATOM 967 C C . ILE A 1 113 ? -3.419 8.926 3.353 1.00 90.81 113 ILE A C 1
ATOM 969 O O . ILE A 1 113 ? -2.946 8.547 2.290 1.00 90.81 113 ILE A O 1
ATOM 973 N N . THR A 1 114 ? -4.582 9.571 3.427 1.00 88.50 114 THR A N 1
ATOM 974 C CA . THR A 1 114 ? -5.331 9.972 2.224 1.00 88.50 114 THR A CA 1
ATOM 975 C C . THR A 1 114 ? -4.699 11.197 1.572 1.00 88.50 114 THR A C 1
ATOM 977 O O . THR A 1 114 ? -3.913 11.904 2.205 1.00 88.50 114 THR A O 1
ATOM 980 N N . ASN A 1 115 ? -5.075 11.480 0.322 1.00 82.25 115 ASN A N 1
ATOM 981 C CA . ASN A 1 115 ? -4.639 12.685 -0.397 1.00 82.25 115 ASN A CA 1
ATOM 982 C C . ASN A 1 115 ? -4.906 13.975 0.401 1.00 82.25 115 ASN A C 1
ATOM 984 O O . ASN A 1 115 ? -4.046 14.845 0.474 1.00 82.25 115 ASN A O 1
ATOM 988 N N . GLU A 1 116 ? -6.045 14.050 1.091 1.00 81.44 116 GLU A N 1
ATOM 989 C CA . GLU A 1 116 ? -6.436 15.187 1.941 1.00 81.44 116 GLU A CA 1
ATOM 990 C C . GLU A 1 116 ? -5.533 15.391 3.171 1.00 81.44 116 GLU A C 1
ATOM 992 O O . GLU A 1 116 ? -5.526 16.461 3.772 1.00 81.44 116 GLU A O 1
ATOM 997 N N . MET A 1 117 ? -4.795 14.357 3.581 1.00 83.69 117 MET A N 1
ATOM 998 C CA . MET A 1 117 ? -3.936 14.373 4.768 1.00 83.69 117 MET A CA 1
ATOM 999 C C . MET A 1 117 ? -2.462 14.644 4.437 1.00 83.69 117 MET A C 1
ATOM 1001 O O . MET A 1 117 ? -1.625 14.589 5.341 1.00 83.69 117 MET A O 1
ATOM 1005 N N . LYS A 1 118 ? -2.131 14.881 3.162 1.00 79.50 118 LYS A N 1
ATOM 1006 C CA . LYS A 1 118 ? -0.760 15.147 2.717 1.00 79.50 118 LYS A CA 1
ATOM 1007 C C . LYS A 1 118 ? -0.288 16.509 3.230 1.00 79.50 118 LYS A C 1
ATOM 1009 O O . LYS A 1 118 ? -0.951 17.526 3.044 1.00 79.50 118 LYS A O 1
ATOM 1014 N N . PHE A 1 119 ? 0.884 16.527 3.852 1.00 75.94 119 PHE A N 1
ATOM 1015 C CA . PHE A 1 119 ? 1.661 17.743 4.068 1.00 75.94 119 PHE A CA 1
ATOM 1016 C C . PHE A 1 119 ? 2.407 18.125 2.786 1.00 75.94 119 PHE A C 1
ATOM 1018 O O . PHE A 1 119 ? 2.662 17.273 1.939 1.00 75.94 119 PHE A O 1
ATOM 1025 N N . GLU A 1 120 ? 2.824 19.386 2.682 1.00 75.69 120 GLU A N 1
ATOM 1026 C CA . GLU A 1 120 ? 3.526 19.941 1.514 1.00 75.69 120 GLU A CA 1
ATOM 1027 C C . GLU A 1 120 ? 4.705 19.063 1.055 1.00 75.69 120 GLU A C 1
ATOM 1029 O O . GLU A 1 120 ? 4.701 18.607 -0.083 1.00 75.69 120 GLU A O 1
ATOM 1034 N N . LYS A 1 121 ? 5.595 18.647 1.976 1.00 73.88 121 LYS A N 1
ATOM 1035 C CA . LYS A 1 121 ? 6.712 17.720 1.677 1.00 73.88 121 LYS A CA 1
ATOM 1036 C C . LYS A 1 121 ? 6.259 16.440 0.953 1.00 73.88 121 LYS A C 1
ATOM 1038 O O . LYS A 1 121 ? 6.973 15.918 0.105 1.00 73.88 121 LYS A O 1
ATOM 1043 N N . GLN A 1 122 ? 5.102 15.888 1.314 1.00 69.19 122 GLN A N 1
ATOM 1044 C CA . GLN A 1 122 ? 4.594 14.640 0.732 1.00 69.19 122 GLN A CA 1
ATOM 1045 C C . GLN A 1 122 ? 3.984 14.867 -0.653 1.00 69.19 122 GLN A C 1
ATOM 1047 O O . GLN A 1 122 ? 4.132 14.009 -1.521 1.00 69.19 122 GLN A O 1
ATOM 1052 N N . SER A 1 123 ? 3.347 16.020 -0.860 1.00 73.19 123 SER A N 1
ATOM 1053 C CA . SER A 1 123 ? 2.888 16.462 -2.178 1.00 73.19 123 SER A CA 1
ATOM 1054 C C . SER A 1 123 ? 4.067 16.728 -3.118 1.00 73.19 123 SER A C 1
ATOM 1056 O O . SER A 1 123 ? 4.029 16.305 -4.269 1.00 73.19 123 SER A O 1
ATOM 1058 N N . ASP A 1 124 ? 5.144 17.338 -2.618 1.00 72.44 124 ASP A N 1
ATOM 1059 C CA . ASP A 1 124 ? 6.362 17.590 -3.397 1.00 72.44 124 ASP A CA 1
ATOM 1060 C C . ASP A 1 124 ? 7.048 16.283 -3.808 1.00 72.44 124 ASP A C 1
ATOM 1062 O O . ASP A 1 124 ? 7.444 16.115 -4.959 1.00 72.44 124 ASP A O 1
ATOM 1066 N N . ILE A 1 125 ? 7.149 15.317 -2.887 1.00 69.75 125 ILE A N 1
ATOM 1067 C CA . ILE A 1 125 ? 7.698 13.984 -3.177 1.00 69.75 125 ILE A CA 1
ATOM 1068 C C . ILE A 1 125 ? 6.862 13.253 -4.233 1.00 69.75 125 ILE A C 1
ATOM 1070 O O . ILE A 1 125 ? 7.424 12.629 -5.134 1.00 69.75 125 ILE A O 1
ATOM 1074 N N . GLU A 1 126 ? 5.534 13.311 -4.128 1.00 69.81 126 GLU A N 1
ATOM 1075 C CA . GLU A 1 126 ? 4.639 12.728 -5.129 1.00 69.81 126 GLU A CA 1
ATOM 1076 C C . GLU A 1 126 ? 4.817 13.395 -6.495 1.00 69.81 126 GLU A C 1
ATOM 1078 O O . GLU A 1 126 ? 4.926 12.696 -7.499 1.00 69.81 126 GLU A O 1
ATOM 1083 N N . GLN A 1 127 ? 4.905 14.724 -6.537 1.00 71.62 127 GLN A N 1
ATOM 1084 C CA . GLN A 1 127 ? 5.109 15.473 -7.772 1.00 71.62 127 GLN A CA 1
ATOM 1085 C C . GLN A 1 127 ? 6.456 15.130 -8.425 1.00 71.62 127 GLN A C 1
ATOM 1087 O O . GLN A 1 127 ? 6.494 14.855 -9.620 1.00 71.62 127 GLN A O 1
ATOM 1092 N N . GLN A 1 128 ? 7.531 15.030 -7.637 1.00 71.19 128 GLN A N 1
ATOM 1093 C CA . GLN A 1 128 ? 8.836 14.574 -8.123 1.00 71.19 128 GLN A CA 1
ATOM 1094 C C . GLN A 1 128 ? 8.771 13.151 -8.691 1.00 71.19 128 GLN A C 1
ATOM 1096 O O . GLN A 1 128 ? 9.419 12.861 -9.689 1.00 71.19 128 GLN A O 1
ATOM 1101 N N . LEU A 1 129 ? 8.000 12.246 -8.076 1.00 67.81 129 LEU A N 1
ATOM 1102 C CA . LEU A 1 129 ? 7.818 10.892 -8.609 1.00 67.81 129 LEU A CA 1
ATOM 1103 C C . LEU A 1 129 ? 7.044 10.900 -9.924 1.00 67.81 129 LEU A C 1
ATOM 1105 O O . LEU A 1 129 ? 7.425 10.185 -10.843 1.00 67.81 129 LEU A O 1
ATOM 1109 N N . ILE A 1 130 ? 5.996 11.718 -10.029 1.00 67.94 130 ILE A N 1
ATOM 1110 C CA . ILE A 1 130 ? 5.243 11.892 -11.275 1.00 67.94 130 ILE A CA 1
ATOM 1111 C C . ILE A 1 130 ? 6.161 12.417 -12.383 1.00 67.94 130 ILE A C 1
ATOM 1113 O O . ILE A 1 130 ? 6.127 11.876 -13.480 1.00 67.94 130 ILE A O 1
ATOM 1117 N N . GLU A 1 131 ? 7.004 13.408 -12.097 1.00 69.94 131 GLU A N 1
ATOM 1118 C CA . GLU A 1 131 ? 7.955 13.979 -13.061 1.00 69.94 131 GLU A CA 1
ATOM 1119 C C . GLU A 1 131 ? 8.995 12.952 -13.521 1.00 69.94 131 GLU A C 1
ATOM 1121 O O . GLU A 1 131 ? 9.165 12.757 -14.723 1.00 69.94 131 GLU A O 1
ATOM 1126 N N . VAL A 1 132 ? 9.610 12.217 -12.584 1.00 67.94 132 VAL A N 1
ATOM 1127 C CA . VAL A 1 132 ? 10.509 11.093 -12.907 1.00 67.94 132 VAL A CA 1
ATOM 1128 C C . VAL A 1 132 ? 9.796 10.078 -13.798 1.00 67.94 132 VAL A C 1
ATOM 1130 O O . VAL A 1 132 ? 10.363 9.610 -14.778 1.00 67.94 132 VAL A O 1
ATOM 1133 N N . TRP A 1 133 ? 8.537 9.753 -13.503 1.00 62.34 133 TRP A N 1
ATOM 1134 C CA . TRP A 1 133 ? 7.772 8.808 -14.312 1.00 62.34 133 TRP A CA 1
ATOM 1135 C C . TRP A 1 133 ? 7.417 9.351 -15.694 1.00 62.34 133 TRP A C 1
ATOM 1137 O O . TRP A 1 133 ? 7.397 8.588 -16.658 1.00 62.34 133 TRP A O 1
ATOM 1147 N N . GLU A 1 134 ? 7.120 10.642 -15.818 1.00 63.31 134 GLU A N 1
ATOM 1148 C CA . GLU A 1 134 ? 6.890 11.289 -17.107 1.00 63.31 134 GLU A CA 1
ATOM 1149 C C . GLU A 1 134 ? 8.163 11.265 -17.957 1.00 63.31 134 GLU A C 1
ATOM 1151 O O . GLU A 1 134 ? 8.098 10.940 -19.144 1.00 63.31 134 GLU A O 1
ATOM 1156 N N . GLU A 1 135 ? 9.324 11.509 -17.354 1.00 62.66 135 GLU A N 1
ATOM 1157 C CA . GLU A 1 135 ? 10.625 11.393 -18.011 1.00 62.66 135 GLU A CA 1
ATOM 1158 C C . GLU A 1 135 ? 10.945 9.940 -18.400 1.00 62.66 135 GLU A C 1
ATOM 1160 O O . GLU A 1 135 ? 11.230 9.672 -19.567 1.00 62.66 135 GLU A O 1
ATOM 1165 N N . GLU A 1 136 ? 10.803 8.974 -17.487 1.00 55.62 136 GLU A N 1
ATOM 1166 C CA . GLU A 1 136 ? 11.008 7.543 -17.767 1.00 55.62 136 GLU A CA 1
ATOM 1167 C C . GLU A 1 136 ? 10.040 7.013 -18.833 1.00 55.62 136 GLU A C 1
ATOM 1169 O O . GLU A 1 136 ? 10.417 6.193 -19.672 1.00 55.62 136 GLU A O 1
ATOM 1174 N N . SER A 1 137 ? 8.798 7.507 -18.854 1.00 53.12 137 SER A N 1
ATOM 1175 C CA . SER A 1 137 ? 7.817 7.174 -19.893 1.00 53.12 137 SER A CA 1
ATOM 1176 C C . SER A 1 137 ? 8.169 7.745 -21.274 1.00 53.12 137 SER A C 1
ATOM 1178 O O . SER A 1 137 ? 7.621 7.275 -22.275 1.00 53.12 137 SER A O 1
ATOM 1180 N N . ASN A 1 138 ? 9.081 8.724 -21.327 1.00 48.06 138 ASN A N 1
ATOM 1181 C CA . ASN A 1 138 ? 9.538 9.412 -22.534 1.00 48.06 138 ASN A CA 1
ATOM 1182 C C . ASN A 1 138 ? 10.919 8.949 -23.052 1.00 48.06 138 ASN A C 1
ATOM 1184 O O . ASN A 1 138 ? 11.225 9.253 -24.204 1.00 48.06 138 ASN A O 1
ATOM 1188 N N . ILE A 1 139 ? 11.752 8.244 -22.265 1.00 38.53 139 ILE A N 1
ATOM 1189 C CA . ILE A 1 139 ? 13.187 8.022 -22.586 1.00 38.53 139 ILE A CA 1
ATOM 1190 C C . ILE A 1 139 ? 13.446 7.290 -23.906 1.00 38.53 139 ILE A C 1
ATOM 1192 O O . ILE A 1 139 ? 14.434 7.537 -24.578 1.00 38.53 139 ILE A O 1
ATOM 1196 N N . GLU A 1 140 ? 12.562 6.413 -24.309 1.00 37.91 140 GLU A N 1
ATOM 1197 C CA . GLU A 1 140 ? 12.509 5.718 -25.583 1.00 37.91 140 GLU A CA 1
ATOM 1198 C C . GLU A 1 140 ? 11.236 4.872 -25.408 1.00 37.91 140 GLU A C 1
ATOM 1200 O O . GLU A 1 140 ? 10.571 4.924 -24.371 1.00 37.91 140 GLU A O 1
ATOM 1205 N N . PHE A 1 141 ? 10.826 4.056 -26.363 1.00 39.19 141 PHE A N 1
ATOM 1206 C CA . PHE A 1 141 ? 9.879 2.979 -26.060 1.00 39.19 141 PHE A CA 1
ATOM 1207 C C . PHE A 1 141 ? 10.406 2.314 -24.728 1.00 39.19 141 PHE A C 1
ATOM 1209 O O . PHE A 1 141 ? 11.601 2.156 -24.506 1.00 39.19 141 PHE A O 1
ATOM 1216 N N . LEU A 1 142 ? 9.616 1.923 -23.729 1.00 39.59 142 LEU A N 1
ATOM 1217 C CA . LEU A 1 142 ? 8.739 0.780 -23.883 1.00 39.59 142 LEU A CA 1
ATOM 1218 C C . LEU A 1 142 ? 9.406 -0.307 -24.774 1.00 39.59 142 LEU A C 1
ATOM 1220 O O . LEU A 1 142 ? 8.665 -1.102 -25.340 1.00 39.59 142 LEU A O 1
ATOM 1224 N N . LEU A 1 143 ? 10.763 -0.356 -24.889 1.00 35.56 143 LEU A N 1
ATOM 1225 C CA . LEU A 1 143 ? 11.522 -0.543 -26.151 1.00 35.56 143 LEU A CA 1
ATOM 1226 C C . LEU A 1 143 ? 11.365 -1.934 -26.768 1.00 35.56 143 LEU A C 1
ATOM 1228 O O . LEU A 1 143 ? 11.852 -2.173 -27.865 1.00 35.56 143 LEU A O 1
ATOM 1232 N N . ASN A 1 144 ? 10.635 -2.823 -26.084 1.00 37.34 144 ASN A N 1
ATOM 1233 C CA . ASN A 1 144 ? 10.201 -4.130 -26.568 1.00 37.34 144 ASN A CA 1
ATOM 1234 C C . ASN A 1 144 ? 8.875 -4.675 -25.969 1.00 37.34 144 ASN A C 1
ATOM 1236 O O . ASN A 1 144 ? 8.542 -5.827 -26.229 1.00 37.34 144 ASN A O 1
ATOM 1240 N N . GLY A 1 145 ? 8.073 -3.881 -25.244 1.00 42.72 145 GLY A N 1
ATOM 1241 C CA . GLY A 1 145 ? 6.689 -4.214 -24.856 1.00 42.72 145 GLY A CA 1
ATOM 1242 C C . GLY A 1 145 ? 6.467 -5.375 -23.857 1.00 42.72 145 GLY A C 1
ATOM 1243 O O . GLY A 1 145 ? 7.174 -6.374 -23.844 1.00 42.72 145 GLY A O 1
ATOM 1244 N N . ASN A 1 146 ? 5.373 -5.277 -23.084 1.00 44.62 146 ASN A N 1
ATOM 1245 C CA . ASN A 1 146 ? 4.716 -6.334 -22.270 1.00 44.62 146 ASN A CA 1
ATOM 1246 C C . ASN A 1 146 ? 4.951 -6.395 -20.746 1.00 44.62 146 ASN A C 1
ATOM 1248 O O . ASN A 1 146 ? 4.700 -7.448 -20.168 1.00 44.62 146 ASN A O 1
ATOM 1252 N N . SER A 1 147 ? 5.316 -5.315 -20.053 1.00 43.66 147 SER A N 1
ATOM 1253 C CA . SER A 1 147 ? 5.188 -5.313 -18.583 1.00 43.66 147 SER A CA 1
ATOM 1254 C C . SER A 1 147 ? 3.874 -4.651 -18.143 1.00 43.66 147 SER A C 1
ATOM 1256 O O . SER A 1 147 ? 3.623 -3.473 -18.412 1.00 43.66 147 SER A O 1
ATOM 1258 N N . SER A 1 148 ? 3.006 -5.442 -17.508 1.00 48.66 148 SER A N 1
ATOM 1259 C CA . SER A 1 148 ? 1.720 -5.045 -16.912 1.00 48.66 148 SER A CA 1
ATOM 1260 C C . SER A 1 148 ? 1.881 -3.975 -15.827 1.00 48.66 148 SER A C 1
ATOM 1262 O O . SER A 1 148 ? 1.077 -3.045 -15.753 1.00 48.66 148 SER A O 1
ATOM 1264 N N . TYR A 1 149 ? 2.976 -4.050 -15.074 1.00 48.25 149 TYR A N 1
ATOM 1265 C CA . TYR A 1 149 ? 3.362 -3.108 -14.028 1.00 48.25 149 TYR A CA 1
ATOM 1266 C C . TYR A 1 149 ? 3.427 -1.655 -14.533 1.00 48.25 149 TYR A C 1
ATOM 1268 O O . TYR A 1 149 ? 2.832 -0.753 -13.945 1.00 48.25 149 TYR A O 1
ATOM 1276 N N . PHE A 1 150 ? 4.040 -1.418 -15.697 1.00 52.69 150 PHE A N 1
ATOM 1277 C CA . PHE A 1 150 ? 4.154 -0.067 -16.264 1.00 52.69 150 PHE A CA 1
ATOM 1278 C C . PHE A 1 150 ? 2.840 0.462 -16.855 1.00 52.69 150 PHE A C 1
ATOM 1280 O O . PHE A 1 150 ? 2.586 1.668 -16.820 1.00 52.69 150 PHE A O 1
ATOM 1287 N N . LYS A 1 151 ? 1.955 -0.420 -17.349 1.00 53.06 151 LYS A N 1
ATOM 1288 C CA . LYS A 1 151 ? 0.589 -0.023 -17.742 1.00 53.06 151 LYS A CA 1
ATOM 1289 C C . LYS A 1 151 ? -0.210 0.456 -16.526 1.00 53.06 151 LYS A C 1
ATOM 1291 O O . LYS A 1 151 ? -0.937 1.443 -16.640 1.00 53.06 151 LYS A O 1
ATOM 1296 N N . ALA A 1 152 ? -0.057 -0.215 -15.382 1.00 55.41 152 ALA A N 1
ATOM 1297 C CA . ALA A 1 152 ? -0.700 0.174 -14.130 1.00 55.41 152 ALA A CA 1
ATOM 1298 C C . ALA A 1 152 ? -0.179 1.528 -13.619 1.00 55.41 152 ALA A C 1
ATOM 1300 O O . ALA A 1 152 ? -0.988 2.389 -13.276 1.00 55.41 152 ALA A O 1
ATOM 1301 N N . ILE A 1 153 ? 1.139 1.762 -13.668 1.00 56.44 153 ILE A N 1
ATOM 1302 C CA . ILE A 1 153 ? 1.755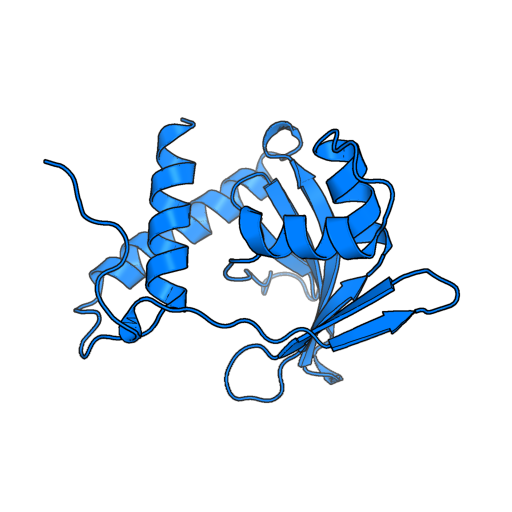 3.047 -13.287 1.00 56.44 153 ILE A CA 1
ATOM 1303 C C . ILE A 1 153 ? 1.239 4.194 -14.162 1.00 56.44 153 ILE A C 1
ATOM 1305 O O . ILE A 1 153 ? 0.746 5.190 -13.639 1.00 56.44 153 ILE A O 1
ATOM 1309 N N . ARG A 1 154 ? 1.245 4.036 -15.493 1.00 57.25 154 ARG A N 1
ATOM 1310 C CA . ARG A 1 154 ? 0.696 5.057 -16.402 1.00 57.25 154 ARG A CA 1
ATOM 1311 C C . ARG A 1 154 ? -0.781 5.344 -16.120 1.00 57.25 154 ARG A C 1
ATOM 1313 O O . ARG A 1 154 ? -1.207 6.494 -16.168 1.00 57.25 154 ARG A O 1
ATOM 1320 N N . GLY A 1 155 ? -1.566 4.305 -15.829 1.00 58.66 155 GLY A N 1
ATOM 1321 C CA . GLY A 1 155 ? -2.965 4.454 -15.432 1.00 58.66 155 GLY A CA 1
ATOM 1322 C C . GLY A 1 155 ? -3.128 5.257 -14.138 1.00 58.66 155 GLY A C 1
ATOM 1323 O O . GLY A 1 155 ? -3.982 6.137 -14.083 1.00 58.66 155 GLY A O 1
ATOM 1324 N N . ALA A 1 156 ? -2.289 4.995 -13.133 1.00 57.50 156 ALA A N 1
ATOM 1325 C CA . ALA A 1 156 ? -2.295 5.728 -11.870 1.00 57.50 156 ALA A CA 1
ATOM 1326 C C . ALA A 1 156 ? -1.941 7.214 -12.060 1.00 57.50 156 ALA A C 1
ATOM 1328 O O . ALA A 1 156 ? -2.642 8.067 -11.525 1.00 57.50 156 ALA A O 1
ATOM 1329 N N . ILE A 1 157 ? -0.935 7.531 -12.883 1.00 58.69 157 ILE A N 1
ATOM 1330 C CA . ILE A 1 157 ? -0.541 8.918 -13.204 1.00 58.69 157 ILE A CA 1
ATOM 1331 C C . ILE A 1 157 ? -1.692 9.694 -13.839 1.00 58.69 157 ILE A C 1
ATOM 1333 O O . ILE A 1 157 ? -2.028 10.788 -13.394 1.00 58.69 157 ILE A O 1
ATOM 1337 N N . ILE A 1 158 ? -2.330 9.109 -14.856 1.00 62.31 158 ILE A N 1
ATOM 1338 C CA . ILE A 1 158 ? -3.452 9.742 -15.561 1.00 62.31 158 ILE A CA 1
ATOM 1339 C C . ILE A 1 158 ? -4.618 10.024 -14.605 1.00 62.31 158 ILE A C 1
ATOM 1341 O O . ILE A 1 158 ? -5.305 11.029 -14.758 1.00 62.31 158 ILE A O 1
ATOM 1345 N N . GLU A 1 159 ? -4.877 9.140 -13.639 1.00 57.62 159 GLU A N 1
ATOM 1346 C CA . GLU A 1 159 ? -5.930 9.350 -12.641 1.00 57.62 159 GLU A CA 1
ATOM 1347 C C . GLU A 1 159 ? -5.557 10.455 -11.644 1.00 57.62 159 GLU A C 1
ATOM 1349 O O . GLU A 1 159 ? -6.381 11.332 -11.406 1.00 57.62 159 GLU A O 1
ATOM 1354 N N . LEU A 1 160 ? -4.314 10.482 -11.147 1.00 57.31 160 LEU A N 1
ATOM 1355 C CA . LEU A 1 160 ? -3.820 11.539 -10.250 1.00 57.31 160 LEU A CA 1
ATOM 1356 C C . LEU A 1 160 ? -3.878 12.933 -10.898 1.00 57.31 160 LEU A C 1
ATOM 1358 O O . LEU A 1 160 ? -4.142 13.925 -10.224 1.00 57.31 160 LEU A O 1
ATOM 1362 N N . GLN A 1 161 ? -3.680 13.024 -12.215 1.00 59.09 161 GLN A N 1
ATOM 1363 C CA . GLN A 1 161 ? -3.760 14.286 -12.957 1.00 59.09 161 GLN A CA 1
ATOM 1364 C C . GLN A 1 161 ? -5.189 14.816 -13.141 1.00 59.09 161 GLN A C 1
ATOM 1366 O O . GLN A 1 161 ? -5.360 16.014 -13.342 1.00 59.09 161 GLN A O 1
ATOM 1371 N N . LYS A 1 162 ? -6.218 13.960 -13.082 1.00 61.72 162 LYS A N 1
ATOM 1372 C CA . LYS A 1 162 ? -7.626 14.381 -13.230 1.00 61.72 162 LYS A CA 1
ATOM 1373 C C . LYS A 1 162 ? -8.208 15.020 -11.968 1.00 61.72 162 LYS A C 1
ATOM 1375 O O . LYS A 1 162 ? -9.282 15.609 -12.049 1.00 61.72 162 LYS A O 1
ATOM 1380 N N . GLU A 1 163 ? -7.551 14.849 -10.822 1.00 50.84 163 GLU A N 1
ATOM 1381 C CA . GLU A 1 163 ? -8.005 15.359 -9.520 1.00 50.84 163 GLU A CA 1
ATOM 1382 C C . GLU A 1 163 ? -7.403 16.739 -9.161 1.00 50.84 163 GLU A C 1
ATOM 1384 O O . GLU A 1 163 ? -7.697 17.258 -8.084 1.00 50.84 163 GLU A O 1
ATOM 1389 N N . LYS A 1 164 ? -6.603 17.348 -10.057 1.00 46.47 164 LYS A N 1
ATOM 1390 C CA . LYS A 1 164 ? -6.144 18.753 -9.995 1.00 46.47 164 LYS A CA 1
ATOM 1391 C C . LYS A 1 164 ? -7.088 19.680 -10.766 1.00 46.47 164 LYS A C 1
ATOM 1393 O O . LYS A 1 164 ? -7.284 20.821 -10.292 1.00 46.47 164 LYS A O 1
#

Foldseek 3Di:
DDDPQDDDPLLDDDWDWDWDADPQGIKIWTQDPDDRAIEIEGLQALVQVCVQVVPPDPDSVVSVVVCCVQWVAFDWDADPPDPFQWIWTDTLFFIFIFGQPPVNNYTYTRYTDGPVRDDPVNVVVVVVVLVVLVCVPVVDPVPPPRDNNNVVVVVSSVSSVVVD

Secondary structure (DSSP, 8-state):
----S--SGGG-----EEEEEETTEEEEEEEETTTTEEEEEEHHHHHHHHHHTT----SHHHHHHHHHHHH----PEE--SSS--EEEEEETTEEEEEEEEGGGTEEEEEEEEEGGG--HHHHHHHHHHHHHHHHHHHSS--TT---HHHHHHHHHHHHHHHT-